Protein AF-A0A920KYD1-F1 (afdb_monomer)

Structure (mmCIF, N/CA/C/O backbone):
data_AF-A0A920KYD1-F1
#
_entry.id   AF-A0A920KYD1-F1
#
loop_
_atom_site.group_PDB
_atom_s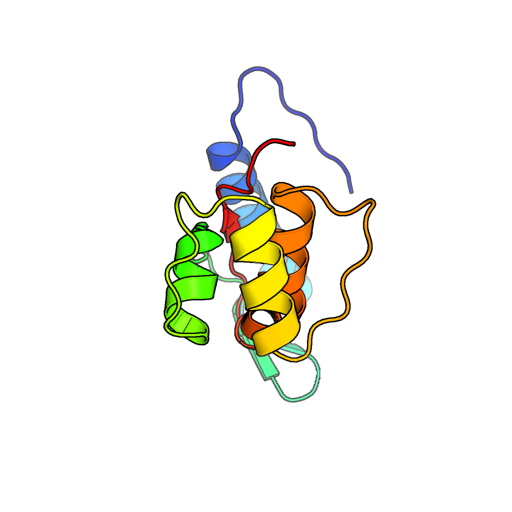ite.id
_atom_site.type_symbol
_atom_site.label_atom_id
_atom_site.label_alt_id
_atom_site.label_comp_id
_atom_site.label_asym_id
_atom_site.label_entity_id
_atom_site.label_seq_id
_atom_site.pdbx_PDB_ins_code
_atom_site.Cartn_x
_atom_site.Cartn_y
_atom_site.Cartn_z
_atom_site.occupancy
_atom_site.B_iso_or_equiv
_atom_site.auth_seq_id
_atom_site.auth_comp_id
_atom_site.auth_asym_id
_atom_site.auth_atom_id
_atom_site.pdbx_PDB_model_num
ATOM 1 N N . MET A 1 1 ? -15.882 10.175 2.877 1.00 89.81 1 MET A N 1
ATOM 2 C CA . MET A 1 1 ? -15.372 11.158 3.856 1.00 89.81 1 MET A CA 1
ATOM 3 C C . MET A 1 1 ? -14.055 11.670 3.312 1.00 89.81 1 MET A C 1
ATOM 5 O O . MET A 1 1 ? -13.252 10.843 2.911 1.00 89.81 1 MET A O 1
ATOM 9 N N . GLU A 1 2 ? -13.843 12.981 3.285 1.00 95.19 2 GLU A N 1
ATOM 10 C CA . GLU A 1 2 ? -12.544 13.589 2.970 1.00 95.19 2 GLU A CA 1
ATOM 11 C C . GLU A 1 2 ? -12.070 14.373 4.201 1.00 95.19 2 GLU A C 1
ATOM 13 O O . GLU A 1 2 ? -12.889 14.997 4.878 1.00 95.19 2 GLU A O 1
ATOM 18 N N . LEU A 1 3 ? -10.773 14.307 4.522 1.00 95.00 3 LEU A N 1
ATOM 19 C CA . LEU A 1 3 ? -10.173 14.953 5.693 1.00 95.00 3 LEU A CA 1
ATOM 20 C C . LEU A 1 3 ? -8.842 15.598 5.301 1.00 95.00 3 LEU A C 1
ATOM 22 O O . LEU A 1 3 ? -7.973 14.941 4.734 1.00 95.00 3 LEU A O 1
ATOM 26 N N . TYR A 1 4 ? -8.676 16.867 5.668 1.00 96.31 4 TYR A N 1
ATOM 27 C CA . TYR A 1 4 ? -7.459 17.639 5.439 1.00 96.31 4 TYR A CA 1
ATOM 28 C C . TYR A 1 4 ? -6.988 18.248 6.752 1.00 96.31 4 TYR A C 1
ATOM 30 O O . TYR A 1 4 ? -7.767 18.886 7.462 1.00 96.31 4 TYR A O 1
ATOM 38 N N . VAL A 1 5 ? -5.705 18.073 7.065 1.00 96.81 5 VAL A N 1
ATOM 39 C CA . VAL A 1 5 ? -5.102 18.589 8.296 1.00 96.81 5 VAL A CA 1
ATOM 40 C C . VAL A 1 5 ? -3.785 19.274 7.957 1.00 96.81 5 VAL A C 1
ATOM 42 O O . VAL A 1 5 ? -2.879 18.667 7.391 1.00 96.81 5 VAL A O 1
ATOM 45 N N . ALA A 1 6 ? -3.685 20.563 8.286 1.00 97.62 6 ALA A N 1
ATOM 46 C CA . ALA A 1 6 ? -2.472 21.337 8.048 1.00 97.62 6 ALA A CA 1
ATOM 47 C C . ALA A 1 6 ? -1.297 20.799 8.882 1.00 97.62 6 ALA A C 1
ATOM 49 O O . ALA A 1 6 ? -1.478 20.362 10.019 1.00 97.62 6 ALA A O 1
ATOM 50 N N . TYR A 1 7 ? -0.086 20.889 8.324 1.00 96.31 7 TYR A N 1
ATOM 51 C CA . TYR A 1 7 ? 1.170 20.474 8.968 1.00 96.31 7 TYR A CA 1
ATOM 52 C C . TYR A 1 7 ? 1.269 18.973 9.292 1.00 96.31 7 TYR A C 1
ATOM 54 O O . TYR A 1 7 ? 2.052 18.585 10.161 1.00 96.31 7 TYR A O 1
ATOM 62 N N . LYS A 1 8 ? 0.483 18.132 8.611 1.00 97.56 8 LYS A N 1
ATOM 63 C CA . LYS A 1 8 ? 0.530 16.669 8.719 1.00 97.56 8 LYS A CA 1
ATOM 64 C C . LYS A 1 8 ? 0.928 16.036 7.392 1.00 97.56 8 LYS A C 1
ATOM 66 O O . LYS A 1 8 ? 0.661 16.591 6.328 1.00 97.56 8 LYS A O 1
ATOM 71 N N . ASP A 1 9 ? 1.588 14.889 7.481 1.00 96.25 9 ASP A N 1
ATOM 72 C CA . ASP A 1 9 ? 1.997 14.073 6.344 1.00 96.25 9 ASP A CA 1
ATOM 73 C C . ASP A 1 9 ? 1.092 12.840 6.193 1.00 96.25 9 ASP A C 1
ATOM 75 O O . ASP A 1 9 ? 0.134 12.631 6.945 1.00 96.25 9 ASP A O 1
ATOM 79 N N . TYR A 1 10 ? 1.388 12.014 5.192 1.00 95.31 10 TYR A N 1
ATOM 80 C CA . TYR A 1 10 ? 0.605 10.813 4.928 1.00 95.31 10 TYR A CA 1
ATOM 81 C C . TYR A 1 10 ? 0.799 9.725 6.000 1.00 95.31 10 TYR A C 1
ATOM 83 O O . TYR A 1 10 ? -0.095 8.901 6.174 1.00 95.31 10 TYR A O 1
ATOM 91 N N . HIS A 1 11 ? 1.898 9.736 6.767 1.00 96.25 11 HIS A N 1
ATOM 92 C CA . HIS A 1 11 ? 2.083 8.817 7.895 1.00 96.25 11 HIS A CA 1
ATOM 93 C C . HIS A 1 11 ? 1.077 9.098 9.003 1.00 96.25 11 HIS A C 1
ATOM 95 O O . HIS A 1 11 ? 0.394 8.181 9.458 1.00 96.25 11 HIS A O 1
ATOM 101 N N . TRP A 1 12 ? 0.907 10.372 9.355 1.00 97.56 12 TRP A N 1
ATOM 102 C CA . TRP A 1 12 ? -0.123 10.784 10.300 1.00 97.56 12 TRP A CA 1
ATOM 103 C C . TRP A 1 12 ? -1.533 10.441 9.798 1.00 97.56 12 TRP A C 1
ATOM 105 O O . TRP A 1 12 ? -2.389 10.020 10.578 1.00 97.56 12 TRP A O 1
ATOM 115 N N . MET A 1 13 ? -1.783 10.581 8.491 1.00 97.44 13 MET A N 1
ATOM 116 C CA . MET A 1 13 ? -3.066 10.195 7.891 1.00 97.44 13 MET A CA 1
ATOM 117 C C . MET A 1 13 ? -3.312 8.683 7.958 1.00 97.44 13 MET A C 1
ATOM 119 O O . MET A 1 13 ? -4.439 8.279 8.246 1.00 97.44 13 MET A O 1
ATOM 123 N N . MET A 1 14 ? -2.290 7.848 7.737 1.00 97.75 14 MET A N 1
ATOM 124 C CA . MET A 1 14 ? -2.399 6.390 7.884 1.00 97.75 14 MET A CA 1
ATOM 125 C C . MET A 1 14 ? -2.748 6.004 9.326 1.00 97.75 14 MET A C 1
ATOM 127 O O . MET A 1 14 ? -3.717 5.278 9.532 1.00 97.75 14 MET A O 1
ATOM 131 N N . GLU A 1 15 ? -2.037 6.560 10.311 1.00 97.94 15 GLU A N 1
ATOM 132 C CA . GLU A 1 15 ? -2.284 6.324 11.747 1.00 97.94 15 GLU A CA 1
ATOM 133 C C . GLU A 1 15 ? -3.686 6.773 12.176 1.00 97.94 15 GLU A C 1
ATOM 135 O O . GLU A 1 15 ? -4.399 6.079 12.905 1.00 97.94 15 GLU A O 1
ATOM 140 N N . THR A 1 16 ? -4.120 7.931 11.678 1.00 97.88 16 THR A N 1
ATOM 141 C CA . THR A 1 16 ? -5.464 8.453 11.944 1.00 97.88 16 THR A CA 1
ATOM 142 C C . THR A 1 16 ? -6.533 7.551 11.333 1.00 97.88 16 THR A C 1
ATOM 144 O O . THR A 1 16 ? -7.557 7.294 11.963 1.00 97.88 16 THR A O 1
ATOM 147 N N . THR A 1 17 ? -6.296 7.049 10.120 1.00 98.12 17 THR A N 1
ATOM 148 C CA . THR A 1 17 ? -7.243 6.188 9.403 1.00 98.12 17 THR A CA 1
ATOM 149 C C . THR A 1 17 ? -7.393 4.830 10.083 1.00 98.12 17 THR A C 1
ATOM 151 O O . THR A 1 17 ? -8.521 4.403 10.314 1.00 98.12 17 THR A O 1
ATOM 154 N N . GLU A 1 18 ? -6.294 4.162 10.443 1.00 98.06 18 GLU A N 1
ATOM 155 C CA . GLU A 1 18 ?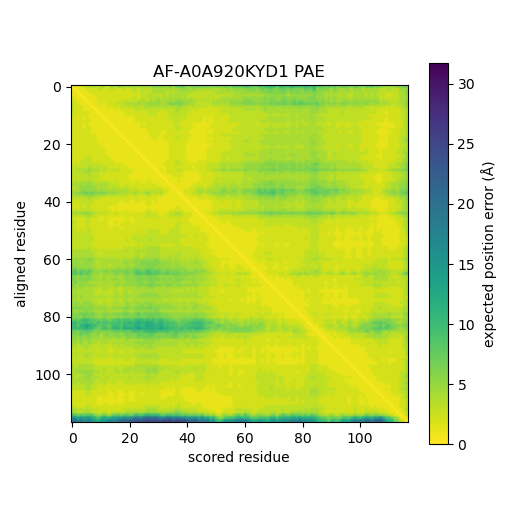 -6.362 2.856 11.118 1.00 98.06 18 GLU A CA 1
ATOM 156 C C . GLU A 1 18 ? -6.995 2.965 12.512 1.00 98.06 18 GLU A C 1
ATOM 158 O O . GLU A 1 18 ? -7.859 2.159 12.849 1.00 98.06 18 GLU A O 1
ATOM 163 N N . THR A 1 19 ? -6.673 4.021 13.271 1.00 98.12 19 THR A N 1
ATOM 164 C CA . THR A 1 19 ? -7.301 4.289 14.576 1.00 98.12 19 THR A CA 1
ATOM 165 C C . THR A 1 19 ? -8.804 4.534 14.432 1.00 98.12 19 THR 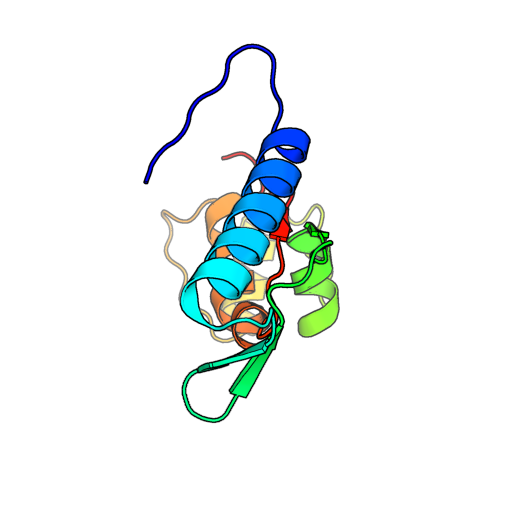A C 1
ATOM 167 O O . THR A 1 19 ? -9.604 3.998 15.199 1.00 98.12 19 THR A O 1
ATOM 170 N N . LEU A 1 20 ? -9.209 5.332 13.437 1.00 98.06 20 LEU A N 1
ATOM 171 C CA . LEU A 1 20 ? -10.616 5.618 13.167 1.00 98.06 20 LEU A CA 1
ATOM 172 C C . LEU A 1 20 ? -11.387 4.339 12.817 1.00 98.06 20 LEU A C 1
ATOM 174 O O . LEU A 1 20 ? -12.466 4.110 13.359 1.00 98.06 20 LEU A O 1
ATOM 178 N N . LEU A 1 21 ? -10.847 3.513 11.918 1.00 98.19 21 LEU A N 1
ATOM 179 C CA . LEU A 1 21 ? -11.505 2.283 11.478 1.00 98.19 21 LEU A CA 1
ATOM 180 C C . LEU A 1 21 ? -11.588 1.241 12.598 1.00 98.19 21 LEU A C 1
ATOM 182 O O . LEU A 1 21 ? -12.636 0.613 12.754 1.00 98.19 21 LEU A O 1
ATOM 186 N N . GLU A 1 22 ? -10.536 1.096 13.407 1.00 98.44 22 GLU A N 1
ATOM 187 C CA . GLU A 1 22 ? -10.556 0.232 14.589 1.00 98.44 22 GLU A CA 1
ATOM 188 C C . GLU A 1 22 ? -11.654 0.661 15.571 1.00 98.44 22 GLU A C 1
ATOM 190 O O . GLU A 1 22 ? -12.466 -0.167 15.991 1.00 98.44 22 GLU A O 1
ATOM 195 N N . GLN A 1 23 ? -11.731 1.959 15.883 1.00 98.44 23 GLN A N 1
ATOM 196 C CA . GLN A 1 23 ? -12.731 2.487 16.809 1.00 98.44 23 GLN A CA 1
ATOM 197 C C . GLN A 1 23 ? -14.156 2.291 16.279 1.00 98.44 23 GLN A C 1
ATOM 199 O O . GLN A 1 23 ? -15.024 1.832 17.016 1.00 98.44 23 GLN A O 1
ATOM 204 N N . VAL A 1 24 ? -14.396 2.561 14.992 1.00 98.12 24 VAL A N 1
ATOM 205 C CA . VAL A 1 24 ? -15.710 2.338 14.369 1.00 98.12 24 VAL A CA 1
ATOM 206 C C . VAL A 1 24 ? -16.108 0.862 14.437 1.00 98.12 24 VAL A C 1
ATOM 208 O O . VAL A 1 24 ? -17.262 0.561 14.749 1.00 98.12 24 VAL A O 1
ATOM 211 N N . ALA A 1 25 ? -15.182 -0.069 14.188 1.00 98.38 25 ALA A N 1
ATOM 212 C CA . ALA A 1 25 ? -15.460 -1.500 14.296 1.00 98.38 25 ALA A CA 1
ATOM 213 C C . ALA A 1 25 ? -15.829 -1.897 15.736 1.00 98.38 25 ALA A C 1
ATOM 215 O O . ALA A 1 25 ? -16.823 -2.593 15.950 1.00 98.38 25 ALA A O 1
ATOM 216 N N . ILE A 1 26 ? -15.093 -1.394 16.731 1.00 98.50 26 ILE A N 1
ATOM 217 C CA . ILE A 1 26 ? -15.393 -1.628 18.149 1.00 98.50 26 ILE A CA 1
ATOM 218 C C . ILE A 1 26 ? -16.763 -1.050 18.525 1.00 98.50 26 ILE A C 1
ATOM 220 O O . ILE A 1 26 ? -17.574 -1.765 19.106 1.00 98.50 26 ILE A O 1
ATOM 224 N N . ASP A 1 27 ? -17.063 0.194 18.156 1.00 98.50 27 ASP A N 1
ATOM 225 C CA . ASP A 1 27 ? -18.305 0.870 18.555 1.00 98.50 27 ASP A CA 1
ATOM 226 C C . ASP A 1 27 ? -19.555 0.246 17.921 1.00 98.50 27 ASP A C 1
ATOM 228 O O . ASP A 1 27 ? -20.639 0.263 18.506 1.00 98.50 27 ASP A O 1
ATOM 232 N N . THR A 1 28 ? -19.417 -0.319 16.720 1.00 98.12 28 THR A N 1
ATOM 233 C CA . THR A 1 28 ? -20.541 -0.903 15.971 1.00 98.12 28 THR A CA 1
ATOM 234 C C . THR A 1 28 ? -20.690 -2.412 16.171 1.00 98.12 28 THR A C 1
ATOM 236 O O . THR A 1 28 ? -21.807 -2.928 16.090 1.00 98.12 28 THR A O 1
ATOM 239 N N . HIS A 1 29 ? -19.599 -3.129 16.459 1.00 97.62 29 HIS A N 1
ATOM 240 C CA . HIS A 1 29 ? -19.578 -4.595 16.530 1.00 97.62 29 HIS A CA 1
ATOM 241 C C . HIS A 1 29 ? -19.041 -5.166 17.853 1.00 97.62 29 HIS A C 1
ATOM 243 O O . HIS A 1 29 ? -19.077 -6.383 18.036 1.00 97.62 29 HIS A O 1
ATOM 249 N N . ASN A 1 30 ? -18.572 -4.336 18.791 1.00 98.00 30 ASN A N 1
ATOM 250 C CA . ASN A 1 30 ? -17.892 -4.735 20.037 1.00 98.00 30 ASN A CA 1
ATOM 251 C C . ASN A 1 30 ? -16.618 -5.577 19.821 1.00 98.00 30 ASN A C 1
ATOM 253 O O . ASN A 1 30 ? -16.156 -6.278 20.723 1.00 98.00 30 ASN A O 1
ATOM 257 N N . THR A 1 31 ? -16.049 -5.548 18.617 1.00 98.44 31 THR A N 1
ATOM 258 C CA . THR A 1 31 ? -14.829 -6.270 18.254 1.00 98.44 31 THR A CA 1
ATOM 259 C C . THR A 1 31 ? -14.181 -5.619 17.038 1.00 98.44 31 THR A C 1
ATOM 261 O O . THR A 1 31 ? -14.858 -4.990 16.232 1.00 98.44 31 THR A O 1
ATOM 264 N N . THR A 1 32 ? -12.876 -5.815 16.864 1.00 98.44 32 THR A N 1
ATOM 265 C CA . THR A 1 32 ? -12.161 -5.419 15.644 1.00 98.44 32 THR A CA 1
ATOM 266 C C . THR A 1 32 ? -12.352 -6.421 14.502 1.00 98.44 32 THR A C 1
ATOM 268 O O . THR A 1 32 ? -12.045 -6.108 13.356 1.00 98.44 32 THR A O 1
ATOM 271 N N . LYS A 1 33 ? -12.866 -7.627 14.789 1.00 98.50 33 LYS A N 1
ATOM 272 C CA . LYS A 1 33 ? -13.025 -8.712 13.812 1.00 98.50 33 LYS A CA 1
ATOM 273 C C . LYS A 1 33 ? -14.429 -8.736 13.226 1.00 98.50 33 LYS A C 1
ATOM 275 O O . LYS A 1 33 ? -15.374 -9.163 13.884 1.00 98.50 33 LYS A O 1
ATOM 280 N N . VAL A 1 34 ? -14.552 -8.360 11.961 1.00 98.19 34 VAL A N 1
ATOM 281 C CA . VAL A 1 34 ? -15.836 -8.256 11.259 1.00 98.19 34 VAL A CA 1
ATOM 282 C C . VAL A 1 34 ? -15.884 -9.251 10.105 1.00 98.19 34 VAL A C 1
ATOM 284 O O . VAL A 1 34 ? -14.918 -9.416 9.359 1.00 98.19 34 VAL A O 1
ATOM 287 N N . LYS A 1 35 ? -17.021 -9.933 9.941 1.00 97.75 35 LYS A N 1
ATOM 288 C CA . LYS A 1 35 ? -17.240 -10.849 8.817 1.00 97.75 35 LYS A CA 1
ATOM 289 C C . LYS A 1 35 ? -17.695 -10.067 7.581 1.00 97.75 35 LYS A C 1
ATOM 291 O O . LYS A 1 35 ? -18.728 -9.406 7.621 1.00 97.75 35 LYS A O 1
ATOM 296 N N . VAL A 1 36 ? -16.950 -10.186 6.483 1.00 96.38 36 VAL A N 1
ATOM 297 C CA . VAL A 1 36 ? -17.232 -9.572 5.177 1.00 96.38 36 VAL A CA 1
ATOM 298 C C . VAL A 1 36 ? -17.272 -10.681 4.126 1.00 96.38 36 VAL A C 1
ATOM 300 O O . VAL A 1 36 ? -16.241 -11.242 3.749 1.00 96.38 36 VAL A O 1
ATOM 303 N N . GLY A 1 37 ? -18.480 -11.046 3.688 1.00 95.50 37 GLY A N 1
ATOM 304 C CA . GLY A 1 37 ? -18.689 -12.254 2.884 1.00 95.50 37 GLY A CA 1
ATOM 305 C C . GLY A 1 37 ? -18.196 -13.496 3.634 1.00 95.50 37 GLY A C 1
ATOM 306 O O . GLY A 1 37 ? -18.599 -13.738 4.773 1.00 95.50 37 GLY A O 1
ATOM 307 N N . ASP A 1 38 ? -17.286 -14.249 3.019 1.00 96.50 38 ASP A N 1
ATOM 308 C CA . ASP A 1 38 ? -16.690 -15.456 3.611 1.00 96.50 38 ASP A CA 1
ATOM 309 C C . ASP A 1 38 ? -15.412 -15.187 4.417 1.00 96.50 38 ASP A C 1
ATOM 311 O O . ASP A 1 38 ? -14.833 -16.106 4.997 1.00 96.50 38 ASP A O 1
ATOM 315 N N . LYS A 1 39 ? -14.953 -13.933 4.469 1.00 97.19 39 LYS A N 1
ATOM 316 C CA . LYS A 1 39 ? -13.689 -13.557 5.106 1.00 97.19 39 LYS A CA 1
ATOM 317 C C . LYS A 1 39 ? -13.943 -12.860 6.439 1.00 97.19 39 LYS A C 1
ATOM 319 O O . LYS A 1 39 ? -14.903 -12.109 6.590 1.00 97.19 39 LYS A O 1
ATOM 324 N N . THR A 1 40 ? -13.050 -13.079 7.398 1.00 98.31 40 THR A N 1
ATOM 325 C CA . THR A 1 40 ? -12.995 -12.285 8.631 1.00 98.31 40 THR A CA 1
ATOM 326 C C . THR A 1 40 ? -11.883 -11.256 8.490 1.00 98.31 40 THR A C 1
ATOM 328 O O . THR A 1 40 ? -10.718 -11.618 8.310 1.00 98.31 40 THR A O 1
ATOM 331 N N . ILE A 1 41 ? -12.252 -9.983 8.556 1.00 98.50 41 ILE A N 1
ATOM 332 C CA . ILE A 1 41 ? -11.348 -8.839 8.468 1.00 98.50 41 ILE A CA 1
ATOM 333 C C . ILE A 1 41 ? -11.082 -8.345 9.885 1.00 98.50 41 ILE A C 1
ATOM 335 O O . ILE A 1 41 ? -12.029 -8.146 10.645 1.00 98.50 41 ILE A O 1
ATOM 339 N N . ASP A 1 42 ? -9.813 -8.195 10.252 1.00 98.50 42 ASP A N 1
ATOM 340 C CA . ASP A 1 42 ? -9.423 -7.625 11.538 1.00 98.50 42 ASP A CA 1
ATOM 341 C C . ASP A 1 42 ? -9.004 -6.169 11.325 1.00 98.50 42 ASP A C 1
ATOM 343 O O . ASP A 1 42 ? -7.985 -5.888 10.699 1.00 98.50 42 ASP A O 1
ATOM 347 N N . PHE A 1 43 ? -9.813 -5.238 11.825 1.00 98.38 43 PHE A N 1
ATOM 348 C CA . PHE A 1 43 ? -9.557 -3.799 11.741 1.00 98.38 43 PHE A CA 1
ATOM 349 C C . PHE A 1 43 ? -8.568 -3.301 12.793 1.00 98.38 43 PHE A C 1
ATOM 351 O O . PHE A 1 43 ? -8.332 -2.097 12.870 1.00 98.38 43 PHE A O 1
ATOM 358 N N . LYS A 1 44 ? -7.985 -4.201 13.592 1.00 98.19 44 LYS A N 1
ATOM 359 C CA . LYS A 1 44 ? -6.995 -3.857 14.605 1.00 98.19 44 LYS A CA 1
ATOM 360 C C . LYS A 1 44 ? -5.730 -3.264 13.977 1.00 98.19 44 LYS A C 1
ATOM 362 O O . LYS A 1 44 ? -5.086 -3.901 13.146 1.00 98.19 44 LYS A O 1
ATOM 367 N N . SER A 1 45 ? -5.359 -2.068 14.420 1.00 96.25 45 SER A N 1
ATOM 368 C CA . SER A 1 45 ? -4.091 -1.428 14.071 1.00 96.25 45 SER A CA 1
ATOM 369 C C . SER A 1 45 ? -2.881 -2.150 14.708 1.00 96.25 45 SER A C 1
ATOM 371 O O . SER A 1 45 ? -3.025 -2.850 15.721 1.00 96.25 45 SER A O 1
ATOM 373 N N . PRO A 1 46 ? -1.657 -1.992 14.165 1.00 97.81 46 P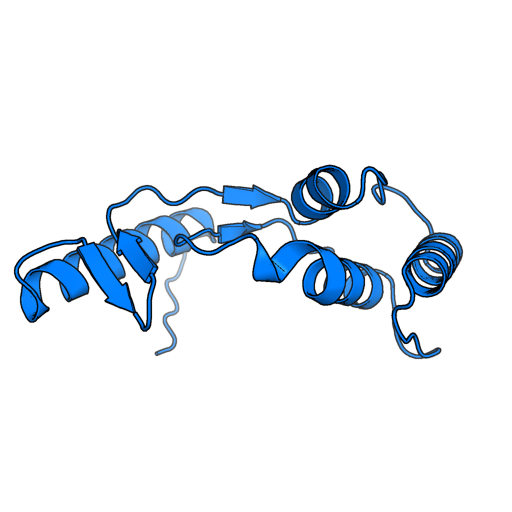RO A N 1
ATOM 374 C CA . PRO A 1 46 ? -1.298 -1.243 12.956 1.00 97.81 46 PRO A CA 1
ATOM 375 C C . PRO A 1 46 ? -1.451 -2.058 11.663 1.00 97.81 46 PRO A C 1
ATOM 377 O O . PRO A 1 46 ? -1.202 -3.266 11.640 1.00 97.81 46 PRO A O 1
ATOM 380 N N . TYR A 1 47 ? -1.798 -1.385 10.565 1.00 98.31 47 TYR A N 1
ATOM 381 C CA . TYR A 1 47 ? -1.890 -2.006 9.241 1.00 98.31 47 TYR A CA 1
ATOM 382 C C . TYR A 1 47 ? -0.508 -2.103 8.579 1.00 98.31 47 TYR A C 1
ATOM 384 O O . TYR A 1 47 ? 0.315 -1.190 8.722 1.00 98.31 47 TYR A O 1
ATOM 392 N N . PRO A 1 48 ? -0.224 -3.176 7.813 1.00 97.75 48 PRO A N 1
ATOM 393 C CA . PRO A 1 48 ? 0.974 -3.236 6.991 1.00 97.75 48 PRO A CA 1
ATOM 394 C C . PRO A 1 48 ? 1.042 -2.044 6.033 1.00 97.75 48 PRO A C 1
ATOM 396 O O . PRO A 1 48 ? 0.034 -1.636 5.455 1.00 97.75 48 PRO A O 1
ATOM 399 N N . ARG A 1 49 ? 2.247 -1.506 5.850 1.00 97.94 49 ARG A N 1
ATO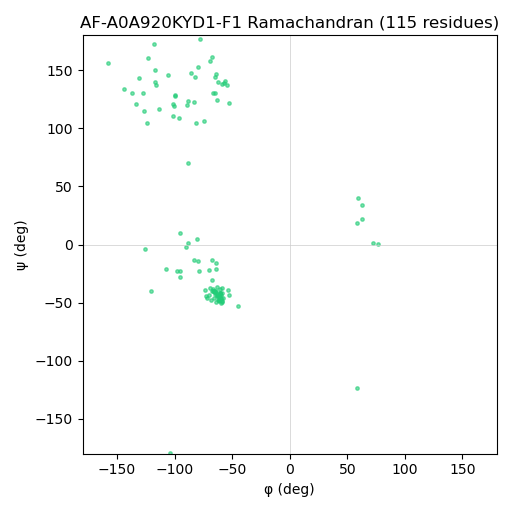M 400 C CA . ARG A 1 49 ? 2.557 -0.458 4.874 1.00 97.94 49 ARG A CA 1
ATOM 401 C C . ARG A 1 49 ? 3.488 -1.080 3.842 1.00 97.94 49 ARG A C 1
ATOM 403 O O . ARG A 1 49 ? 4.559 -1.552 4.217 1.00 97.94 49 ARG A O 1
ATOM 410 N N . VAL A 1 50 ? 3.050 -1.164 2.593 1.00 98.00 50 VAL A N 1
ATOM 411 C CA . VAL A 1 50 ? 3.750 -1.892 1.530 1.00 98.00 50 VAL A CA 1
ATOM 412 C C . VAL A 1 50 ? 3.967 -0.954 0.343 1.00 98.00 50 VAL A C 1
ATOM 414 O O . VAL A 1 50 ? 2.986 -0.553 -0.285 1.00 98.00 50 VAL A O 1
ATOM 417 N N . PRO A 1 51 ? 5.219 -0.613 -0.002 1.00 97.56 51 PRO A N 1
ATOM 418 C CA . PRO A 1 51 ? 5.507 0.141 -1.214 1.00 97.56 51 PRO A CA 1
ATOM 419 C C . PRO A 1 51 ? 5.006 -0.598 -2.458 1.00 97.56 51 PRO A C 1
ATOM 421 O O . PRO A 1 51 ? 5.180 -1.811 -2.582 1.00 97.56 51 PRO A O 1
ATOM 424 N N . ILE A 1 52 ? 4.409 0.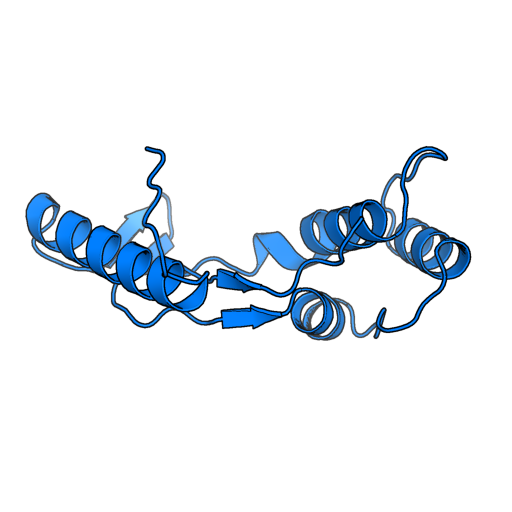121 -3.409 1.00 97.56 52 ILE A N 1
ATOM 425 C CA . ILE A 1 52 ? 3.806 -0.496 -4.602 1.00 97.56 52 ILE A CA 1
ATOM 426 C C . ILE A 1 52 ? 4.808 -1.308 -5.438 1.00 97.56 52 ILE A C 1
ATOM 428 O O . ILE A 1 52 ? 4.473 -2.379 -5.940 1.00 97.56 52 ILE A O 1
ATOM 432 N N . LEU A 1 53 ? 6.057 -0.849 -5.551 1.00 97.00 53 LEU A N 1
ATOM 433 C CA . LEU A 1 53 ? 7.087 -1.568 -6.308 1.00 97.00 53 LEU A CA 1
ATOM 434 C C . LEU A 1 53 ? 7.485 -2.875 -5.609 1.00 97.00 53 LEU A C 1
ATOM 436 O O . LEU A 1 53 ? 7.661 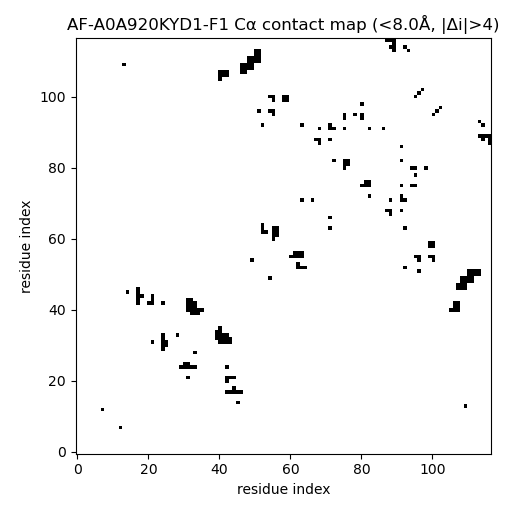-3.895 -6.271 1.00 97.00 53 LEU A O 1
ATOM 440 N N . GLU A 1 54 ? 7.545 -2.870 -4.272 1.00 97.31 54 GLU A N 1
ATOM 441 C CA . GLU A 1 54 ? 7.778 -4.084 -3.483 1.00 97.31 54 GLU A CA 1
ATOM 442 C C . GLU A 1 54 ? 6.604 -5.062 -3.606 1.00 97.31 54 GLU A C 1
ATOM 444 O O . GLU A 1 54 ? 6.815 -6.270 -3.706 1.00 97.31 54 GLU A O 1
ATOM 449 N N . ALA A 1 55 ? 5.366 -4.556 -3.641 1.00 97.75 55 ALA A N 1
ATOM 450 C CA . ALA A 1 55 ? 4.181 -5.374 -3.883 1.00 97.75 55 ALA A CA 1
ATOM 451 C C . ALA A 1 55 ? 4.264 -6.095 -5.237 1.00 97.75 55 ALA A C 1
ATOM 453 O O . ALA A 1 55 ? 4.103 -7.317 -5.295 1.00 97.75 55 ALA A O 1
ATOM 454 N N . ILE A 1 56 ? 4.585 -5.361 -6.307 1.00 97.62 56 ILE A N 1
ATOM 455 C CA . ILE A 1 56 ? 4.749 -5.930 -7.650 1.00 97.62 56 ILE A CA 1
ATOM 456 C C . ILE A 1 56 ? 5.859 -6.976 -7.651 1.00 97.62 56 ILE A C 1
ATOM 458 O O . ILE A 1 56 ? 5.623 -8.108 -8.075 1.00 97.62 56 ILE A O 1
ATOM 462 N N . GLN A 1 57 ? 7.036 -6.649 -7.119 1.00 97.50 57 GLN A N 1
ATOM 463 C CA . GLN A 1 57 ? 8.159 -7.582 -7.072 1.00 97.50 57 GLN A CA 1
ATOM 464 C C . GLN A 1 57 ? 7.808 -8.859 -6.301 1.00 97.50 57 GLN A C 1
ATOM 466 O O . GLN A 1 57 ? 8.125 -9.961 -6.745 1.00 97.50 57 GLN A O 1
ATOM 471 N N . LYS A 1 58 ? 7.105 -8.738 -5.172 1.00 96.94 58 LYS A N 1
ATOM 472 C CA . LYS A 1 58 ? 6.700 -9.878 -4.344 1.00 96.94 58 LYS A CA 1
ATOM 473 C C . LYS A 1 58 ? 5.725 -10.817 -5.053 1.00 96.94 58 LYS A C 1
ATOM 475 O O . LYS A 1 58 ? 5.826 -12.030 -4.876 1.00 96.94 58 LYS A O 1
ATOM 480 N N . HIS A 1 59 ? 4.766 -10.271 -5.798 1.00 96.81 59 HIS A N 1
ATOM 481 C CA . HIS A 1 59 ? 3.666 -11.047 -6.378 1.00 96.81 59 HIS A CA 1
ATOM 482 C C . HIS A 1 59 ? 3.912 -11.482 -7.827 1.00 96.81 59 HIS A C 1
ATOM 484 O O . HIS A 1 59 ? 3.354 -12.487 -8.258 1.00 96.81 59 HIS A O 1
ATOM 490 N N . THR A 1 60 ? 4.785 -10.786 -8.556 1.00 95.31 60 THR A N 1
ATOM 491 C CA . THR A 1 60 ? 5.143 -11.122 -9.946 1.00 95.31 60 THR A CA 1
ATOM 492 C C . THR A 1 60 ? 6.549 -11.711 -10.081 1.00 95.31 60 THR A C 1
ATOM 494 O O . THR A 1 60 ? 6.845 -12.374 -11.070 1.00 95.31 60 THR A O 1
ATOM 497 N N . GLY A 1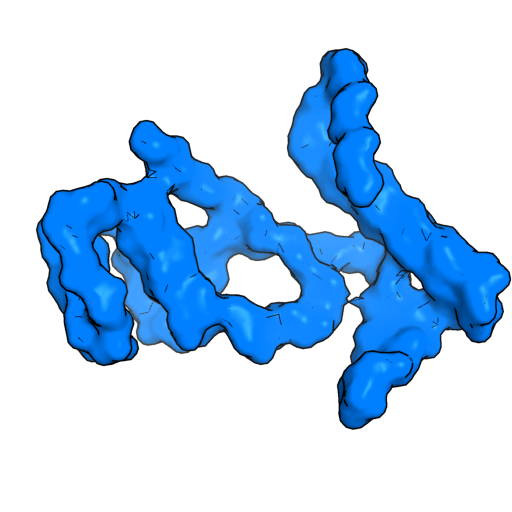 61 ? 7.436 -11.472 -9.106 1.00 96.62 61 GLY A N 1
ATOM 498 C CA . GLY A 1 61 ? 8.866 -11.778 -9.207 1.00 96.62 61 GLY A CA 1
ATOM 499 C C . GLY A 1 61 ? 9.659 -10.786 -10.069 1.00 96.62 61 GLY A C 1
ATOM 500 O O . GLY A 1 61 ? 10.868 -10.954 -10.221 1.00 96.62 61 GLY A O 1
ATOM 501 N N . ILE A 1 62 ? 9.004 -9.764 -10.629 1.00 96.06 62 ILE A N 1
ATOM 502 C CA . ILE A 1 62 ? 9.606 -8.792 -11.542 1.00 96.06 62 ILE A CA 1
ATOM 503 C C . ILE A 1 62 ? 9.896 -7.506 -10.773 1.00 96.06 62 ILE A C 1
ATOM 505 O O . ILE A 1 62 ? 8.994 -6.867 -10.235 1.00 96.06 62 ILE A O 1
ATOM 509 N N . ASP A 1 63 ? 11.166 -7.112 -10.741 1.00 96.31 63 ASP A N 1
ATOM 510 C CA . ASP A 1 63 ? 11.556 -5.801 -10.237 1.00 96.31 63 ASP A CA 1
ATOM 511 C C . ASP A 1 63 ? 11.359 -4.753 -11.332 1.00 96.31 63 ASP A C 1
ATOM 513 O O . ASP A 1 63 ? 12.122 -4.681 -12.295 1.00 96.31 63 ASP A O 1
ATOM 517 N N . VAL A 1 64 ? 10.301 -3.962 -11.186 1.00 95.19 64 VAL A N 1
ATOM 518 C CA . VAL A 1 64 ? 9.961 -2.869 -12.103 1.00 95.19 64 VAL A CA 1
ATOM 519 C C . VAL A 1 64 ? 10.625 -1.544 -11.717 1.00 95.19 64 VAL A C 1
ATOM 521 O O . VAL A 1 64 ? 10.408 -0.524 -12.375 1.00 95.19 64 VAL A O 1
ATOM 524 N N . SER A 1 65 ? 11.431 -1.521 -10.651 1.00 93.00 65 SER A N 1
ATOM 525 C CA . SER A 1 65 ? 12.115 -0.306 -10.222 1.00 93.00 65 SER A CA 1
ATOM 526 C C . SER A 1 65 ? 13.123 0.160 -11.280 1.00 93.00 65 SER A C 1
ATOM 528 O O . SER A 1 65 ? 13.914 -0.607 -11.822 1.00 93.00 65 SER A O 1
ATOM 530 N N . GLY A 1 66 ? 13.060 1.446 -11.631 1.00 90.69 66 GLY A N 1
ATOM 531 C CA . GLY A 1 66 ? 13.956 2.044 -12.626 1.00 90.69 66 GLY A CA 1
ATOM 532 C C . GLY A 1 66 ? 13.698 1.647 -14.085 1.00 90.69 66 GLY A C 1
ATOM 533 O O . GLY A 1 66 ? 14.420 2.136 -14.954 1.00 90.69 66 GLY A O 1
ATOM 534 N N . MET A 1 67 ? 12.682 0.826 -14.377 1.00 95.19 67 MET A N 1
ATOM 535 C CA . MET A 1 67 ? 12.284 0.534 -15.755 1.00 95.19 67 MET A CA 1
ATOM 536 C C . MET A 1 67 ? 11.811 1.804 -16.473 1.00 95.19 67 MET A C 1
ATOM 538 O O . MET A 1 67 ? 11.081 2.632 -15.922 1.00 95.19 67 MET A O 1
ATOM 542 N N . SER A 1 68 ? 12.199 1.941 -17.738 1.00 95.00 68 SER A N 1
ATOM 543 C CA . SER A 1 68 ? 11.643 2.946 -18.641 1.00 95.00 68 SER A CA 1
ATOM 544 C C . SER A 1 68 ? 10.177 2.648 -18.970 1.00 95.00 68 SER A C 1
ATOM 546 O O . SER A 1 68 ? 9.716 1.513 -18.861 1.00 95.00 68 SER A O 1
ATOM 548 N N . GLU A 1 69 ? 9.435 3.645 -19.460 1.00 94.69 69 GLU A N 1
ATOM 549 C CA . GLU A 1 69 ? 8.042 3.457 -19.897 1.00 94.69 69 GLU A CA 1
ATOM 550 C C . GLU A 1 69 ? 7.896 2.319 -20.921 1.00 94.69 69 GLU A C 1
ATOM 552 O O . GLU A 1 69 ? 6.969 1.516 -20.848 1.00 94.69 69 GLU A O 1
ATOM 557 N N . LYS A 1 70 ? 8.855 2.201 -21.848 1.00 95.81 70 LYS A N 1
ATOM 558 C CA . LYS A 1 70 ? 8.867 1.137 -22.857 1.00 95.81 70 LYS A CA 1
ATOM 559 C C . LYS A 1 70 ? 9.036 -0.249 -22.231 1.00 95.81 70 LYS A C 1
ATOM 561 O O . LYS A 1 70 ? 8.393 -1.195 -22.681 1.00 95.81 70 LYS A O 1
ATOM 566 N N . GLU A 1 71 ? 9.897 -0.375 -21.224 1.00 96.69 71 GLU A N 1
ATOM 567 C CA . GLU A 1 71 ? 10.108 -1.632 -20.497 1.00 96.69 71 GLU A CA 1
ATOM 568 C C . GLU A 1 71 ? 8.890 -1.986 -19.646 1.00 96.69 71 GLU A C 1
ATOM 570 O O . GLU A 1 71 ? 8.429 -3.119 -19.705 1.00 96.69 71 GLU A O 1
ATOM 575 N N . LEU A 1 72 ? 8.299 -1.015 -18.944 1.00 96.56 72 LEU A N 1
ATOM 576 C CA . LEU A 1 72 ? 7.061 -1.209 -18.183 1.00 96.56 72 LEU A CA 1
ATOM 577 C C . LEU A 1 72 ? 5.906 -1.659 -19.078 1.00 96.56 72 LEU A C 1
ATOM 579 O O . LEU A 1 72 ? 5.186 -2.592 -18.734 1.00 96.56 72 LEU A O 1
ATOM 583 N N . ARG A 1 73 ? 5.761 -1.043 -20.255 1.00 96.75 73 ARG A N 1
ATOM 584 C CA . ARG A 1 73 ? 4.753 -1.426 -21.248 1.00 96.75 73 ARG A CA 1
ATOM 585 C C . ARG A 1 73 ? 4.965 -2.857 -21.736 1.00 96.75 73 ARG A C 1
ATOM 587 O O . ARG A 1 73 ? 4.010 -3.620 -21.824 1.00 96.75 73 ARG A O 1
ATOM 594 N N . ALA A 1 74 ? 6.209 -3.235 -22.030 1.00 97.00 74 ALA A N 1
ATOM 595 C CA . ALA A 1 74 ? 6.534 -4.603 -22.422 1.00 97.00 74 ALA A CA 1
ATOM 596 C C . ALA A 1 74 ? 6.250 -5.607 -21.290 1.00 97.00 74 ALA A C 1
ATOM 598 O O . ALA A 1 74 ? 5.708 -6.677 -21.556 1.00 97.00 74 ALA A O 1
ATOM 599 N N . THR A 1 75 ? 6.561 -5.247 -20.041 1.00 97.06 75 THR A N 1
ATOM 600 C CA . THR A 1 75 ? 6.256 -6.051 -18.851 1.00 97.06 75 THR A CA 1
ATOM 601 C C . THR A 1 75 ? 4.751 -6.247 -18.680 1.00 97.06 75 THR A C 1
ATOM 603 O O . THR A 1 75 ? 4.312 -7.380 -18.521 1.00 97.06 75 THR A O 1
ATOM 606 N N . ALA A 1 76 ? 3.955 -5.180 -18.777 1.00 96.88 76 ALA A N 1
ATOM 607 C CA . ALA A 1 76 ? 2.497 -5.249 -18.680 1.00 96.88 76 ALA A CA 1
ATOM 608 C C . ALA A 1 76 ? 1.889 -6.156 -19.765 1.00 96.88 76 ALA A C 1
ATOM 610 O O . ALA A 1 76 ? 1.128 -7.064 -19.445 1.00 96.88 76 ALA A O 1
ATOM 611 N N . ILE A 1 77 ? 2.308 -6.001 -21.027 1.00 96.44 77 ILE A N 1
ATOM 612 C CA . ILE A 1 77 ? 1.874 -6.882 -22.127 1.00 96.44 77 ILE A CA 1
ATOM 613 C C . ILE A 1 77 ? 2.277 -8.340 -21.859 1.00 96.44 77 ILE A C 1
ATOM 615 O O . ILE A 1 77 ? 1.494 -9.254 -22.097 1.00 96.44 77 ILE A O 1
ATOM 619 N N . GLY A 1 78 ? 3.490 -8.575 -21.347 1.00 96.38 78 GLY A N 1
ATOM 620 C CA . GLY A 1 78 ? 3.960 -9.915 -20.983 1.00 96.38 78 GLY A CA 1
ATOM 621 C C . GLY A 1 78 ? 3.170 -10.565 -19.839 1.00 96.38 78 GLY A C 1
ATOM 622 O O . GLY A 1 78 ? 3.175 -11.788 -19.723 1.00 96.38 78 GLY A O 1
ATOM 623 N N . LEU A 1 79 ? 2.484 -9.757 -19.028 1.00 95.75 79 LEU A N 1
ATOM 624 C CA . LEU A 1 79 ? 1.583 -10.175 -17.953 1.00 95.75 79 LEU A CA 1
ATOM 625 C C . LEU A 1 79 ? 0.107 -10.230 -18.394 1.00 95.75 79 LEU A C 1
ATOM 627 O O . LEU A 1 79 ? -0.757 -10.416 -17.542 1.00 95.75 79 LEU A O 1
ATOM 631 N N . ASP A 1 80 ? -0.171 -10.101 -19.697 1.00 95.62 80 ASP A N 1
ATOM 632 C CA . ASP A 1 80 ? -1.522 -10.093 -20.285 1.00 95.62 80 ASP A CA 1
ATOM 633 C C . ASP A 1 80 ? -2.399 -8.918 -19.805 1.00 95.62 80 ASP A C 1
ATOM 635 O O . ASP A 1 80 ? -3.610 -9.035 -19.637 1.00 95.62 80 ASP A O 1
ATOM 639 N N . ILE A 1 81 ? -1.770 -7.762 -19.565 1.00 96.19 81 ILE A N 1
ATOM 640 C CA . ILE A 1 81 ? -2.437 -6.524 -19.146 1.00 96.19 81 ILE A CA 1
ATOM 641 C C . ILE A 1 81 ? -2.607 -5.611 -20.360 1.00 96.19 81 ILE A C 1
ATOM 643 O O . ILE A 1 81 ? -1.645 -5.326 -21.082 1.00 96.19 81 ILE A O 1
ATOM 647 N N . GLU A 1 82 ? -3.830 -5.124 -20.577 1.00 93.12 82 GLU A N 1
ATOM 648 C CA . GLU A 1 82 ? -4.116 -4.162 -21.639 1.00 93.12 82 GLU A CA 1
ATOM 649 C C . GLU A 1 82 ? -3.433 -2.817 -21.358 1.00 93.12 82 GLU A C 1
ATOM 651 O O . GLU A 1 82 ? -3.548 -2.247 -20.274 1.00 93.12 82 GLU A O 1
ATOM 656 N N . VAL A 1 83 ? -2.728 -2.292 -22.361 1.00 93.81 83 VAL A N 1
ATOM 657 C CA . VAL A 1 83 ? -2.021 -1.010 -22.281 1.00 93.81 83 VAL A CA 1
ATOM 658 C C . VAL A 1 83 ? -2.344 -0.141 -23.487 1.00 93.81 83 VAL A C 1
ATOM 660 O O . VAL A 1 83 ? -2.422 -0.633 -24.612 1.00 93.81 83 VAL A O 1
ATOM 663 N N . ASP A 1 84 ? -2.455 1.168 -23.271 1.00 90.81 84 ASP A N 1
ATOM 664 C CA . ASP A 1 84 ? -2.674 2.153 -24.335 1.00 90.81 84 ASP A CA 1
ATOM 665 C C . ASP A 1 84 ? -1.574 3.228 -24.355 1.00 90.81 84 ASP A C 1
ATOM 667 O O . ASP A 1 84 ? -0.822 3.393 -23.389 1.00 90.81 84 ASP A O 1
ATOM 671 N N . ASP A 1 85 ? -1.420 3.934 -25.475 1.00 90.44 85 ASP A N 1
ATOM 672 C CA . ASP A 1 85 ? -0.322 4.891 -25.694 1.00 90.44 85 ASP A CA 1
ATOM 673 C C . ASP A 1 85 ? -0.394 6.146 -24.805 1.00 90.44 85 ASP A C 1
ATOM 675 O O . ASP A 1 85 ? 0.583 6.884 -24.704 1.00 90.44 85 ASP A O 1
ATOM 679 N N . SER A 1 86 ? -1.521 6.400 -24.136 1.00 92.19 86 SER A N 1
ATOM 680 C CA . SER A 1 86 ? -1.664 7.492 -23.166 1.00 92.19 86 SER A CA 1
ATOM 681 C C . SER A 1 86 ? -1.155 7.127 -21.767 1.00 92.19 86 SER A C 1
ATOM 683 O O . SER A 1 86 ? -0.964 8.012 -20.926 1.00 92.19 86 SER A O 1
ATOM 685 N N . MET A 1 87 ? -0.907 5.838 -21.507 1.00 92.25 87 MET A N 1
ATOM 686 C CA . MET A 1 87 ? -0.402 5.363 -20.222 1.00 92.25 87 MET A CA 1
ATOM 687 C C . MET A 1 87 ? 1.082 5.698 -20.044 1.00 92.25 87 MET A C 1
ATOM 689 O O . MET A 1 87 ? 1.955 5.047 -20.617 1.00 92.25 87 MET A O 1
ATOM 693 N N . GLY A 1 88 ? 1.364 6.685 -19.192 1.00 92.25 88 GLY A N 1
ATOM 694 C CA . GLY A 1 88 ? 2.716 6.956 -18.697 1.00 92.25 88 GLY A CA 1
ATOM 695 C C . GLY A 1 88 ? 3.157 5.986 -17.592 1.00 92.25 88 GLY A C 1
ATOM 696 O O . GLY A 1 88 ? 2.375 5.169 -17.103 1.00 92.25 88 GLY A O 1
ATOM 697 N N . VAL A 1 89 ? 4.405 6.136 -17.136 1.00 93.88 89 VAL A N 1
ATOM 698 C CA . VAL A 1 89 ? 5.065 5.289 -16.114 1.00 93.88 89 VAL A CA 1
ATOM 699 C C . VAL A 1 89 ? 4.184 4.996 -14.896 1.00 93.88 89 VAL A C 1
ATOM 701 O O . VAL A 1 89 ? 3.992 3.836 -14.539 1.00 93.88 89 VAL A O 1
ATOM 704 N N . GLY A 1 90 ? 3.622 6.033 -14.265 1.00 93.56 90 GLY A N 1
ATOM 705 C CA . GLY A 1 90 ? 2.804 5.858 -13.063 1.00 93.56 90 GLY A CA 1
ATOM 706 C C . GLY A 1 90 ? 1.543 5.031 -13.311 1.00 93.56 90 GLY A C 1
ATOM 707 O O . GLY A 1 90 ? 1.183 4.217 -12.467 1.00 93.56 90 GLY A O 1
ATOM 708 N N . LYS A 1 91 ? 0.910 5.189 -14.483 1.00 94.25 91 LYS A N 1
ATOM 709 C CA . LYS A 1 91 ? -0.294 4.427 -14.833 1.00 94.25 91 LYS A CA 1
ATOM 710 C C . LYS A 1 91 ? 0.035 2.974 -15.164 1.00 94.25 91 LYS A C 1
ATOM 712 O O . LYS A 1 91 ? -0.681 2.091 -14.725 1.00 94.25 91 LYS A O 1
ATOM 717 N N . LEU A 1 92 ? 1.144 2.715 -15.855 1.00 95.88 92 LEU A N 1
ATOM 718 C CA . LEU A 1 92 ? 1.592 1.345 -16.123 1.00 95.88 92 LEU A CA 1
ATOM 719 C C . LEU A 1 92 ? 1.875 0.576 -14.824 1.00 95.88 92 LEU A C 1
ATOM 721 O O . LEU A 1 92 ? 1.470 -0.573 -14.690 1.00 95.88 92 LEU A O 1
ATOM 725 N N . ILE A 1 93 ? 2.533 1.212 -13.850 1.00 96.19 93 ILE A N 1
ATOM 726 C CA . ILE A 1 93 ? 2.804 0.602 -12.538 1.00 96.19 93 ILE A CA 1
ATOM 727 C C . ILE A 1 93 ? 1.499 0.336 -11.770 1.00 96.19 93 ILE A C 1
ATOM 729 O O . ILE A 1 93 ? 1.349 -0.735 -11.186 1.00 96.19 93 ILE A O 1
ATOM 733 N N . ASP A 1 94 ? 0.559 1.283 -11.802 1.00 95.06 94 ASP A N 1
ATOM 734 C CA . ASP A 1 94 ? -0.778 1.149 -11.210 1.00 95.06 94 ASP A CA 1
ATOM 735 C C . ASP A 1 94 ? -1.559 -0.033 -11.816 1.00 95.06 94 ASP A C 1
ATOM 737 O O . ASP A 1 94 ? -2.076 -0.863 -11.076 1.00 95.06 94 ASP A O 1
ATOM 741 N N . GLU A 1 95 ? -1.561 -0.184 -13.146 1.00 95.69 95 GLU A N 1
ATOM 742 C CA . GLU A 1 95 ? -2.230 -1.301 -13.836 1.00 95.69 95 GLU A CA 1
ATOM 743 C C . GLU A 1 95 ? -1.584 -2.664 -13.540 1.00 95.69 95 GLU A C 1
ATOM 745 O O . GLU A 1 95 ? -2.288 -3.653 -13.315 1.00 95.69 95 GLU A O 1
ATOM 750 N N . ILE A 1 96 ? -0.245 -2.725 -13.485 1.00 96.88 96 ILE A N 1
ATOM 751 C CA . ILE A 1 96 ? 0.485 -3.942 -13.092 1.00 96.88 96 ILE A CA 1
ATOM 752 C C . ILE A 1 96 ? 0.116 -4.341 -11.660 1.00 96.88 96 ILE A C 1
ATOM 754 O O . ILE A 1 96 ? -0.173 -5.509 -11.396 1.00 96.88 96 ILE A O 1
ATOM 758 N N . PHE A 1 97 ? 0.088 -3.380 -10.735 1.00 97.31 97 PHE A N 1
ATOM 759 C CA . PHE A 1 97 ? -0.320 -3.637 -9.359 1.00 97.31 97 PHE A CA 1
ATOM 760 C C . PHE A 1 97 ? -1.788 -4.083 -9.262 1.00 97.31 97 PHE A C 1
ATOM 762 O O . PHE A 1 97 ? -2.073 -5.098 -8.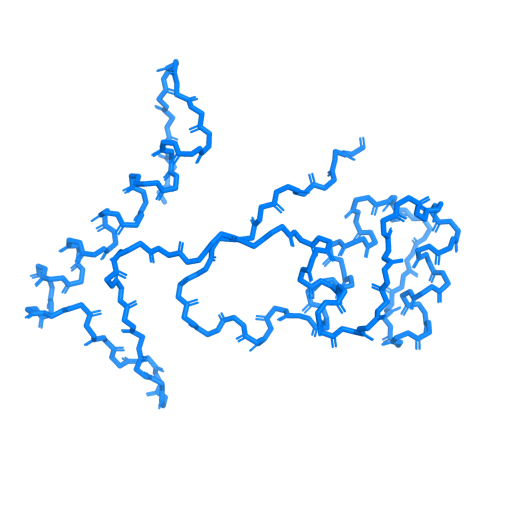622 1.00 97.31 97 PHE A O 1
ATOM 769 N N . GLY A 1 98 ? -2.713 -3.360 -9.898 1.00 96.12 98 GLY A N 1
ATOM 770 C CA . GLY A 1 98 ? -4.147 -3.660 -9.855 1.00 96.12 98 GLY A CA 1
ATOM 771 C C . GLY A 1 98 ? -4.450 -5.067 -10.368 1.00 96.12 98 GLY A C 1
ATOM 772 O O . GLY A 1 98 ? -5.123 -5.859 -9.707 1.00 96.12 98 GLY A O 1
ATOM 773 N N . SER A 1 99 ? -3.852 -5.426 -11.505 1.00 96.62 99 SER A N 1
ATOM 774 C CA . SER A 1 99 ? -4.073 -6.726 -12.141 1.00 96.62 99 SER A CA 1
ATOM 775 C C . SER A 1 99 ? -3.419 -7.878 -11.372 1.00 96.62 99 SER A C 1
ATOM 777 O O . SER A 1 99 ? -4.043 -8.917 -11.147 1.00 96.62 99 SER A O 1
ATOM 779 N N . CYS A 1 100 ? -2.162 -7.721 -10.944 1.00 96.00 100 CYS A N 1
ATOM 780 C CA . CYS A 1 100 ? -1.381 -8.840 -10.410 1.00 96.00 100 CYS A CA 1
ATOM 781 C C . CYS A 1 100 ? -1.360 -8.929 -8.882 1.00 96.00 100 CYS A C 1
ATOM 783 O O . CYS A 1 100 ? -1.067 -9.995 -8.344 1.00 96.00 100 CYS A O 1
ATOM 785 N N . CYS A 1 101 ? -1.607 -7.835 -8.164 1.00 96.94 101 CYS A N 1
ATOM 786 C CA . CYS A 1 101 ? -1.275 -7.739 -6.742 1.00 96.94 101 CYS A CA 1
ATOM 787 C C . CYS A 1 101 ? -2.488 -7.459 -5.850 1.00 96.94 101 CYS A C 1
ATOM 789 O O . CYS A 1 101 ? -2.586 -8.046 -4.773 1.00 96.94 101 CYS A O 1
ATOM 791 N N . GLU A 1 102 ? -3.413 -6.596 -6.279 1.00 95.38 102 GLU A N 1
ATOM 792 C CA . GLU A 1 102 ? -4.483 -6.043 -5.430 1.00 95.38 102 GLU A CA 1
ATOM 793 C C . GLU A 1 102 ? -5.306 -7.123 -4.704 1.00 95.38 102 GLU A C 1
ATOM 795 O O . GLU A 1 102 ? -5.531 -7.051 -3.494 1.00 95.38 102 GLU A O 1
ATOM 800 N N . HIS A 1 103 ? -5.666 -8.196 -5.411 1.00 96.06 103 HIS A N 1
ATOM 801 C CA . HIS A 1 103 ? -6.500 -9.280 -4.887 1.00 96.06 103 HIS A CA 1
ATOM 802 C C . HIS A 1 103 ? -5.869 -10.076 -3.723 1.00 96.06 103 HIS A C 1
ATOM 804 O O . HIS A 1 103 ? -6.580 -10.789 -3.003 1.00 96.06 103 HIS A O 1
ATOM 810 N N . HIS A 1 104 ? -4.554 -9.966 -3.505 1.00 96.69 104 HIS A N 1
ATOM 811 C CA . HIS A 1 104 ? -3.866 -10.607 -2.384 1.00 96.69 104 HIS A CA 1
ATOM 812 C C . HIS A 1 104 ? -4.040 -9.855 -1.053 1.00 96.69 104 HIS A C 1
ATOM 814 O O . HIS A 1 104 ? -3.922 -10.466 0.015 1.00 96.69 104 HIS A O 1
ATOM 820 N N . TYR A 1 105 ? -4.351 -8.558 -1.085 1.00 96.94 105 TYR A N 1
ATOM 821 C CA . TYR A 1 105 ? -4.415 -7.693 0.097 1.00 96.94 105 TYR A CA 1
ATOM 822 C C . TYR A 1 105 ? -5.802 -7.705 0.743 1.00 96.94 105 TYR A C 1
ATOM 824 O O . TYR A 1 105 ? -6.564 -6.748 0.703 1.00 96.94 105 TYR A O 1
ATOM 832 N N . VAL A 1 106 ? -6.135 -8.843 1.352 1.00 97.50 106 VAL A N 1
ATOM 833 C CA . VAL A 1 106 ? -7.429 -9.059 2.016 1.00 97.50 106 VAL A CA 1
ATOM 834 C C . VAL A 1 106 ? -7.562 -8.287 3.326 1.00 97.50 106 VAL A C 1
ATOM 836 O O . VAL A 1 106 ? -8.630 -7.761 3.621 1.00 97.50 106 VAL A O 1
ATOM 839 N N . GLN A 1 107 ? -6.515 -8.303 4.152 1.00 98.38 107 GLN A N 1
ATOM 840 C CA . GLN A 1 107 ? -6.504 -7.561 5.411 1.00 98.38 107 GLN A CA 1
ATOM 841 C C . GLN A 1 107 ? -6.187 -6.088 5.133 1.00 98.38 107 GLN A C 1
ATOM 843 O O . GLN A 1 107 ? -5.485 -5.811 4.153 1.00 98.38 107 GLN A O 1
ATOM 848 N N . PRO A 1 108 ? -6.648 -5.154 5.986 1.00 98.19 108 PRO A N 1
ATOM 849 C CA . PRO A 1 108 ? -6.371 -3.737 5.804 1.00 98.19 108 PRO A CA 1
ATOM 850 C C . PRO A 1 108 ? -4.867 -3.513 5.642 1.00 98.19 108 PRO A C 1
ATOM 852 O O . PRO A 1 108 ? -4.077 -3.945 6.478 1.00 98.19 108 PRO A O 1
ATOM 855 N N . THR A 1 109 ? -4.475 -2.915 4.521 1.00 98.38 109 THR A N 1
ATOM 856 C CA . THR A 1 109 ? -3.079 -2.708 4.128 1.00 98.38 109 THR A CA 1
ATOM 857 C C . THR A 1 109 ? -2.980 -1.368 3.419 1.00 98.38 109 THR A C 1
ATOM 859 O O . THR A 1 109 ? -3.784 -1.072 2.537 1.00 98.38 109 THR A O 1
ATOM 862 N N . PHE A 1 110 ? -1.989 -0.559 3.778 1.00 98.44 110 PHE A N 1
ATOM 863 C CA . PHE A 1 110 ? -1.663 0.652 3.039 1.00 98.44 110 PHE A CA 1
ATOM 864 C C . PHE A 1 110 ? -0.657 0.324 1.942 1.00 98.44 110 PHE A C 1
ATOM 866 O O . PHE A 1 110 ? 0.453 -0.119 2.234 1.00 98.44 110 PHE A O 1
ATOM 873 N N . ILE A 1 111 ? -1.030 0.578 0.690 1.00 97.94 111 ILE A N 1
ATOM 874 C CA . ILE A 1 111 ? -0.081 0.588 -0.424 1.00 97.94 111 ILE A CA 1
ATOM 875 C C . ILE A 1 111 ? 0.497 1.997 -0.540 1.00 97.94 111 ILE A C 1
ATOM 877 O O . ILE A 1 111 ? -0.258 2.966 -0.640 1.00 97.94 111 ILE A O 1
ATOM 881 N N . THR A 1 112 ? 1.822 2.120 -0.480 1.00 96.94 112 THR A N 1
ATOM 882 C CA . THR A 1 112 ? 2.526 3.410 -0.394 1.00 96.94 112 THR A CA 1
ATOM 883 C C . THR A 1 112 ? 3.437 3.657 -1.592 1.00 96.94 112 THR A C 1
ATOM 885 O O . THR A 1 112 ? 3.641 2.790 -2.441 1.00 96.94 112 THR A O 1
ATOM 888 N N . ASP A 1 113 ? 3.984 4.874 -1.650 1.00 94.69 113 ASP A N 1
ATOM 889 C CA . ASP A 1 113 ? 5.071 5.252 -2.561 1.00 94.69 113 ASP A CA 1
ATOM 890 C C . ASP A 1 113 ? 4.737 5.083 -4.047 1.00 94.69 113 ASP A C 1
ATOM 892 O O . ASP A 1 113 ? 5.572 4.684 -4.859 1.00 94.69 113 ASP A O 1
ATOM 896 N N . TYR A 1 114 ? 3.498 5.435 -4.405 1.00 92.56 114 TYR A N 1
ATOM 897 C CA . TYR A 1 114 ? 3.078 5.519 -5.799 1.00 92.56 114 TYR A CA 1
ATOM 898 C C . TYR A 1 114 ? 4.017 6.441 -6.597 1.00 92.56 114 TYR A C 1
ATOM 900 O O . TYR A 1 114 ? 4.371 7.526 -6.111 1.00 92.56 114 TYR A O 1
ATOM 908 N N . PRO A 1 115 ? 4.406 6.050 -7.827 1.00 85.56 115 PRO A N 1
ATOM 909 C CA . PRO A 1 115 ? 5.241 6.880 -8.677 1.00 85.56 115 PRO A CA 1
ATOM 910 C C . PRO A 1 115 ? 4.585 8.240 -8.909 1.00 85.56 115 PRO A C 1
ATOM 912 O O . PRO A 1 115 ? 3.378 8.346 -9.140 1.00 85.56 115 PRO A O 1
ATOM 915 N N . LYS A 1 116 ? 5.396 9.298 -8.878 1.00 78.12 116 LYS A N 1
ATOM 916 C CA . LYS A 1 116 ? 4.944 10.616 -9.328 1.00 78.12 116 LYS A CA 1
ATOM 917 C C . LYS A 1 116 ? 4.644 10.535 -10.830 1.00 78.12 116 LYS A C 1
ATOM 919 O O . LYS A 1 116 ? 5.321 9.793 -11.540 1.00 78.12 116 LYS A O 1
ATOM 924 N N . ARG A 1 117 ? 3.615 11.265 -11.274 1.00 58.72 117 ARG A N 1
ATOM 925 C CA . ARG A 1 117 ? 3.306 11.429 -12.703 1.00 58.72 117 ARG A CA 1
ATOM 926 C C . ARG A 1 117 ? 4.519 11.915 -13.486 1.00 58.72 117 ARG A C 1
ATOM 928 O O . ARG A 1 117 ? 5.260 12.756 -12.926 1.00 58.72 117 ARG A O 1
#

Mean predicted aligned error: 3.18 Å

Foldseek 3Di:
DDDDDPPDDVVVVLVVVLVVLQVVCCVPPVAQWDDDPPDTERSDDDAAEAELQNQLCVQVVDRCPPPAQVRLVVVCVVVVFDDDPVDHPLNSSVSSCVVGGPVVCPYDHHHDDRDDD

Radius of gyration: 17.08 Å; Cα contacts (8 Å, |Δi|>4): 130; chains: 1; bounding box: 34×37×46 Å

Nearest PDB structures (foldseek):
  3a74-assembly1_A  TM=9.658E-01  e=5.239E-10  Geobacillus stearothermophilus
  6wbd-assembly1_B  TM=9.363E-01  e=4.453E-09  Stenotrophomonas maltophilia K279a
  1e1o-assembly1_A-2  TM=9.183E-01  e=5.819E-09  Escherichia coli K-12
  6wbd-assembly1_A  TM=9.418E-01  e=2.370E-08  Stenotrophomonas maltophilia K279a
  5zh4-assembly1_A  TM=8.802E-01  e=9.381E-07  Plasmodium falciparum NF54

Secondary structure (DSSP, 8-state):
-----TT--HHHHHHHHHHHHHHHHHHHHSSSEEEETTEEEE-PSPPPEEEHHHHHHHHHS---TT--HHHHHHHHHHTT----TT--HHHHHHHHHHHHTGGG--S--EEE-PPP-

Sequence (117 aa):
MELYVAYKDYHWMMETTETLLEQVAIDTHNTTKVKVGDKTIDFKSPYPRVPILEAIQKHTGIDVSGMSEKELRATAIGLDIEVDDSMGVGKLIDEIFGSCCEHHYVQPTFITDYPKR

pLDDT: mean 95.91, std 4.4, range [58.72, 98.5]

Solvent-accessible surface area (backbone atoms only — not comparable to full-atom values): 7139 Å² total; per-residue (Å²): 140,87,89,86,64,90,100,61,56,70,67,58,50,50,56,51,48,36,53,51,50,22,49,52,32,31,78,76,65,77,34,38,69,44,77,56,89,97,43,77,38,55,42,58,65,82,60,55,78,40,44,45,62,58,46,34,24,72,62,70,71,49,78,65,76,91,55,51,56,70,52,44,51,52,50,32,49,74,69,76,42,92,83,59,95,85,58,50,58,37,51,46,52,49,52,48,31,55,75,67,35,52,88,73,64,75,52,70,60,45,76,35,80,70,64,73,125